Protein AF-A0A9X0DD11-F1 (afdb_monomer_lite)

Sequence (164 aa):
MVNTNTTTMATANMTPQPEIVLNARMLEVCEDFLSKNPTFPKNNTYLGHVLSLTLVVLSRVKFFDENQLLTFMGMTYLPYLLREQKNNPLSPYELWQGLGLCDSGKIDYKSNANQMLNFHGNTPFNHAFQAHLEENCKFVFNLCRKGPRGYQYGKLDLVPVPNL

Organism: NCBI:txid352851

Foldseek 3Di:
DDDDDDDDDDDDPDDPQDDDDADPVLVVLVVVLCVVVVVFDPDRLLLLLLLLLLVLLVVQDDAQPLSVSSCCSRWPVVQQCVVCVPPLDAASVQVCVLQVNDRPHHRDCPRSSVVNNVVSCPDSNSVSVVVCCVVPVVVSSVSSNDDDDPDDHDRDDDDGHDDD

Structure (mmCIF, N/CA/C/O backbone):
data_AF-A0A9X0DD11-F1
#
_entry.id   AF-A0A9X0DD11-F1
#
loop_
_atom_site.group_PDB
_atom_site.id
_atom_site.type_symbol
_atom_site.label_atom_id
_atom_site.label_alt_id
_atom_site.label_comp_id
_atom_site.label_asym_id
_atom_site.label_entity_id
_atom_site.label_seq_id
_atom_site.pdbx_PDB_ins_code
_atom_site.Cartn_x
_atom_site.Cartn_y
_atom_site.Cartn_z
_atom_site.occupancy
_atom_site.B_iso_or_equiv
_atom_site.auth_seq_id
_atom_site.auth_comp_id
_atom_site.auth_asym_id
_atom_site.auth_atom_id
_atom_site.pdbx_PDB_model_num
ATOM 1 N N . MET A 1 1 ? -7.378 48.098 29.822 1.00 38.88 1 MET A N 1
ATOM 2 C CA . MET A 1 1 ? -6.787 46.744 29.819 1.00 38.88 1 MET A CA 1
ATOM 3 C C . MET A 1 1 ? -7.46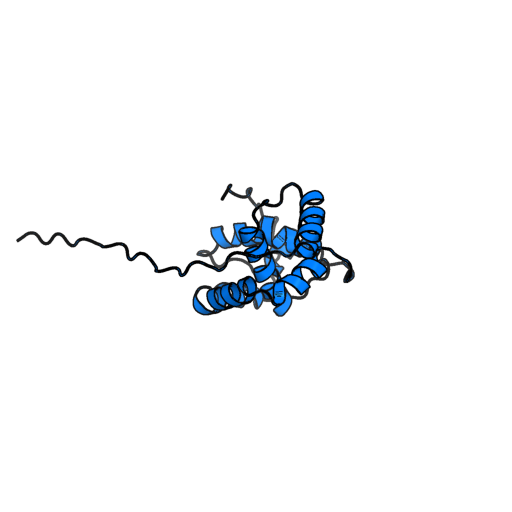5 45.947 28.721 1.00 38.88 1 MET A C 1
ATOM 5 O O . MET A 1 1 ? -8.636 45.632 28.863 1.00 38.88 1 MET A O 1
ATOM 9 N N . VAL A 1 2 ? -6.773 45.703 27.611 1.00 33.50 2 VAL A N 1
ATOM 10 C CA . VAL A 1 2 ? -7.246 44.832 26.528 1.00 33.50 2 VAL A CA 1
ATOM 11 C C . VAL A 1 2 ? -6.105 43.859 26.256 1.00 33.50 2 VAL A C 1
ATOM 13 O O . VAL A 1 2 ? -5.072 44.262 25.733 1.00 33.50 2 VAL A O 1
ATOM 16 N N . ASN A 1 3 ? -6.268 42.611 26.698 1.00 32.53 3 ASN A N 1
ATOM 17 C CA . ASN A 1 3 ? -5.372 41.513 26.348 1.00 32.53 3 ASN A CA 1
ATOM 18 C C . ASN A 1 3 ? -5.795 40.977 24.980 1.00 32.53 3 ASN A C 1
ATOM 20 O O . ASN A 1 3 ? -6.839 40.338 24.856 1.00 32.53 3 ASN A O 1
ATOM 24 N N . THR A 1 4 ? -4.982 41.221 23.961 1.00 36.81 4 THR A N 1
ATOM 25 C CA . THR A 1 4 ? -5.047 40.511 22.684 1.00 36.81 4 THR A CA 1
ATOM 26 C C . THR A 1 4 ? -4.097 39.320 22.761 1.00 36.81 4 THR A C 1
ATOM 28 O O . THR A 1 4 ? -2.890 39.445 22.580 1.00 36.81 4 THR A O 1
ATOM 31 N N . ASN A 1 5 ? -4.647 38.146 23.079 1.00 36.84 5 ASN A N 1
ATOM 32 C CA . ASN A 1 5 ? -3.907 36.892 22.984 1.00 36.84 5 ASN A CA 1
ATOM 33 C C . ASN A 1 5 ? -3.753 36.523 21.506 1.00 36.84 5 ASN A C 1
ATOM 35 O O . ASN A 1 5 ? -4.680 36.029 20.867 1.00 36.84 5 ASN A O 1
ATOM 39 N N . THR A 1 6 ? -2.561 36.775 20.980 1.00 36.09 6 THR A N 1
ATOM 40 C CA . THR A 1 6 ? -2.072 36.256 19.706 1.00 36.09 6 THR A CA 1
ATOM 41 C C . THR A 1 6 ? -1.944 34.736 19.807 1.00 36.09 6 THR A C 1
ATOM 43 O O . THR A 1 6 ? -1.057 34.224 20.488 1.00 36.09 6 THR A O 1
ATOM 46 N N . THR A 1 7 ? -2.832 33.993 19.148 1.00 39.03 7 THR A N 1
ATOM 47 C CA . THR A 1 7 ? -2.669 32.547 18.961 1.00 39.03 7 THR A CA 1
ATOM 48 C C . THR A 1 7 ? -1.692 32.311 17.814 1.00 39.03 7 THR A C 1
ATOM 50 O O . THR A 1 7 ? -2.055 32.343 16.642 1.00 39.03 7 THR A O 1
ATOM 53 N N . THR A 1 8 ? -0.429 32.091 18.163 1.00 35.62 8 THR A N 1
ATOM 54 C CA . THR A 1 8 ? 0.604 31.601 17.250 1.00 35.62 8 THR A CA 1
ATOM 55 C C . THR A 1 8 ? 0.255 30.168 16.846 1.00 35.62 8 THR A C 1
ATOM 57 O O . THR A 1 8 ? 0.249 29.271 17.690 1.00 35.62 8 THR A O 1
ATOM 60 N N . MET A 1 9 ? -0.052 29.935 15.566 1.00 39.88 9 MET A N 1
ATOM 61 C CA . MET A 1 9 ? -0.073 28.578 15.018 1.00 39.88 9 MET A CA 1
ATOM 62 C C . MET A 1 9 ? 1.346 28.018 15.099 1.00 39.88 9 MET A C 1
ATOM 64 O O . MET A 1 9 ? 2.255 28.527 14.447 1.00 39.88 9 MET A O 1
ATOM 68 N N . ALA A 1 10 ? 1.539 26.994 15.927 1.00 38.69 10 ALA A N 1
ATOM 69 C CA . ALA A 1 10 ? 2.779 26.241 15.965 1.00 38.69 10 ALA A CA 1
ATOM 70 C C . ALA A 1 10 ? 2.959 25.532 14.617 1.00 38.69 10 ALA A C 1
ATOM 72 O O . ALA A 1 10 ? 2.238 24.589 14.290 1.00 38.69 10 ALA A O 1
ATOM 73 N N . THR A 1 11 ? 3.918 26.002 13.825 1.00 40.31 11 THR A N 1
ATOM 74 C CA . THR A 1 11 ? 4.477 25.263 12.699 1.00 40.31 11 THR A CA 1
ATOM 75 C C . THR A 1 11 ? 5.084 23.987 13.270 1.00 40.31 11 THR A C 1
ATOM 77 O O . THR A 1 11 ? 6.091 24.026 13.976 1.00 40.31 11 THR A O 1
ATOM 80 N N . ALA A 1 12 ? 4.441 22.847 13.022 1.00 44.06 12 ALA A N 1
ATOM 81 C CA . ALA A 1 12 ? 5.063 21.558 13.263 1.00 44.06 12 ALA A CA 1
ATOM 82 C C . ALA A 1 12 ? 6.355 21.517 12.434 1.00 44.06 12 ALA A C 1
ATOM 84 O O . ALA A 1 12 ? 6.301 21.564 11.205 1.00 44.06 12 ALA A O 1
ATOM 85 N N . ASN A 1 13 ? 7.507 21.479 13.107 1.00 41.62 13 ASN A N 1
ATOM 86 C CA . ASN A 1 13 ? 8.800 21.201 12.489 1.00 41.62 13 ASN A CA 1
ATOM 87 C C . ASN A 1 13 ? 8.757 19.774 11.925 1.00 41.62 13 ASN A C 1
ATOM 89 O O . ASN A 1 13 ? 9.172 18.821 12.580 1.00 41.62 13 ASN A O 1
ATOM 93 N N . MET A 1 14 ? 8.212 19.615 10.722 1.00 48.34 14 MET A N 1
ATOM 94 C CA . MET A 1 14 ? 8.391 18.406 9.938 1.00 48.34 14 MET A CA 1
ATOM 95 C C . MET A 1 14 ? 9.792 18.476 9.343 1.00 48.34 14 MET A C 1
ATOM 97 O O . MET A 1 14 ? 10.065 19.279 8.452 1.00 48.34 14 MET A O 1
ATOM 101 N N . THR A 1 15 ? 10.700 17.661 9.873 1.00 48.91 15 THR A N 1
ATOM 102 C CA . THR A 1 15 ? 11.958 17.335 9.202 1.00 48.91 15 THR A CA 1
ATOM 103 C C . THR A 1 15 ? 11.649 16.942 7.752 1.00 48.91 15 THR A C 1
ATOM 105 O O . THR A 1 15 ? 10.699 16.181 7.539 1.00 48.91 15 THR A O 1
ATOM 108 N N . PRO A 1 16 ? 12.402 17.439 6.749 1.00 56.06 16 PRO A N 1
ATOM 109 C CA . PRO A 1 16 ? 12.188 17.037 5.364 1.00 56.06 16 PRO A CA 1
ATOM 110 C C . PRO A 1 16 ? 12.270 15.516 5.282 1.00 56.06 16 PRO A C 1
ATOM 112 O O . PRO A 1 16 ? 13.269 14.931 5.712 1.00 56.06 16 PRO A O 1
ATOM 115 N N . GLN A 1 17 ? 11.216 14.864 4.785 1.00 58.19 17 GLN A N 1
ATOM 116 C CA . GLN A 1 17 ? 11.328 13.439 4.512 1.00 58.19 17 GLN A 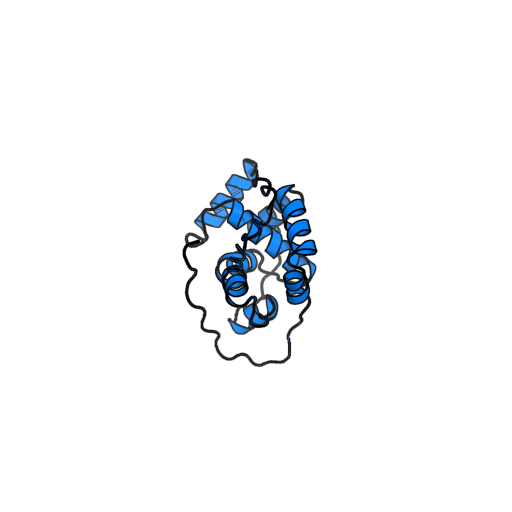CA 1
ATOM 117 C C . GLN A 1 17 ? 12.395 13.251 3.433 1.00 58.19 17 GLN A C 1
ATOM 119 O O . GLN A 1 17 ? 12.418 14.031 2.477 1.00 58.19 17 GLN A O 1
ATOM 124 N N . PRO A 1 18 ? 13.295 12.266 3.590 1.00 68.12 18 PRO A N 1
ATOM 125 C CA . PRO A 1 18 ? 14.279 11.976 2.561 1.00 68.12 18 PRO A CA 1
ATOM 126 C C . PRO A 1 18 ? 13.554 11.748 1.235 1.00 68.12 18 PRO A C 1
ATOM 128 O O . PRO A 1 18 ? 12.505 11.109 1.214 1.00 68.12 18 PRO A O 1
ATOM 131 N N . GLU A 1 19 ? 14.082 12.284 0.137 1.00 71.00 19 GLU A N 1
ATOM 132 C CA . GLU A 1 19 ? 13.537 11.985 -1.184 1.00 71.00 19 GLU A CA 1
ATOM 133 C C . GLU A 1 19 ? 13.705 10.497 -1.491 1.00 71.00 19 GLU A C 1
ATOM 135 O O . GLU A 1 19 ? 14.677 9.850 -1.081 1.00 71.00 19 GLU A O 1
ATOM 140 N N . ILE A 1 20 ? 12.754 9.936 -2.234 1.00 70.19 20 ILE A N 1
ATOM 141 C CA . ILE A 1 20 ? 12.906 8.577 -2.730 1.00 70.19 20 ILE A CA 1
ATOM 142 C C . ILE A 1 20 ? 13.896 8.582 -3.899 1.00 70.19 20 ILE A C 1
ATOM 144 O O . ILE A 1 20 ? 13.607 9.030 -5.008 1.00 70.19 20 ILE A O 1
ATOM 148 N N . VAL A 1 21 ? 15.099 8.079 -3.644 1.00 70.31 21 VAL A N 1
ATOM 149 C CA . VAL A 1 21 ? 16.106 7.884 -4.687 1.00 70.31 21 VAL A CA 1
ATOM 150 C C . VAL A 1 21 ? 15.894 6.500 -5.291 1.00 70.31 21 VAL A C 1
ATOM 152 O O . VAL A 1 21 ? 16.282 5.483 -4.713 1.00 70.31 21 VAL A O 1
ATOM 155 N N . LEU A 1 22 ? 15.238 6.455 -6.450 1.00 71.81 22 LEU A N 1
ATOM 156 C CA . LEU A 1 22 ? 15.054 5.225 -7.220 1.00 71.81 22 LEU A CA 1
ATOM 157 C C . LEU A 1 22 ? 16.296 4.987 -8.086 1.00 71.81 22 LEU A C 1
ATOM 159 O O . LEU A 1 22 ? 16.725 5.873 -8.823 1.00 71.81 22 LEU A O 1
ATOM 163 N N . ASN A 1 23 ? 16.884 3.792 -8.014 1.00 78.19 23 ASN A N 1
ATOM 164 C CA . ASN A 1 23 ? 17.950 3.420 -8.947 1.00 78.19 23 ASN A CA 1
ATOM 165 C C . ASN A 1 23 ? 17.371 3.059 -10.329 1.00 78.19 23 ASN A C 1
ATOM 167 O O . ASN A 1 23 ? 16.167 2.848 -10.465 1.00 78.19 23 ASN A O 1
ATOM 171 N N . ALA A 1 24 ? 18.226 2.951 -11.351 1.00 81.81 24 ALA A N 1
ATOM 172 C CA . ALA A 1 24 ? 17.797 2.715 -12.736 1.00 81.81 24 ALA A CA 1
ATOM 173 C C . ALA A 1 24 ? 16.897 1.476 -12.904 1.00 81.81 24 ALA A C 1
ATOM 175 O O . ALA A 1 24 ? 15.892 1.531 -13.603 1.00 81.81 24 ALA A O 1
ATOM 176 N N . ARG A 1 25 ? 17.215 0.377 -12.208 1.00 81.75 25 ARG A N 1
ATOM 177 C CA . ARG A 1 25 ? 16.418 -0.856 -12.259 1.00 81.75 25 ARG A CA 1
ATOM 178 C C . ARG A 1 25 ? 15.039 -0.675 -11.626 1.00 81.75 25 ARG A C 1
ATOM 180 O O . ARG A 1 25 ? 14.057 -1.203 -12.126 1.00 81.75 25 ARG A O 1
ATOM 187 N N . MET A 1 26 ? 14.962 0.055 -10.518 1.00 82.25 26 MET A N 1
ATOM 188 C CA . MET A 1 26 ? 13.691 0.356 -9.868 1.00 82.25 26 MET A CA 1
ATOM 189 C C . MET A 1 26 ? 12.848 1.309 -10.716 1.00 82.25 26 MET A C 1
ATOM 191 O O . MET A 1 26 ? 11.641 1.121 -10.807 1.00 82.25 26 MET A O 1
ATOM 195 N N . LEU A 1 27 ? 13.474 2.295 -11.365 1.00 85.19 27 LEU A N 1
ATOM 196 C CA . LEU A 1 27 ? 12.790 3.192 -12.296 1.00 85.19 27 LEU A CA 1
ATOM 197 C C . LEU A 1 27 ? 12.119 2.411 -13.428 1.00 85.19 27 LEU A C 1
ATOM 199 O O . LEU A 1 27 ? 10.937 2.619 -13.662 1.00 85.19 27 LEU A O 1
ATOM 203 N N . GLU A 1 28 ? 12.818 1.456 -14.041 1.00 87.19 28 GLU A N 1
ATOM 204 C CA . GLU A 1 28 ? 12.258 0.612 -15.104 1.00 87.19 28 GLU A CA 1
ATOM 205 C C . GLU A 1 28 ? 11.029 -0.186 -14.631 1.00 87.19 28 GLU A C 1
ATOM 207 O O . GLU A 1 28 ? 9.989 -0.196 -15.290 1.00 87.19 28 GLU A O 1
ATOM 212 N N . VAL A 1 29 ? 11.106 -0.808 -13.448 1.00 87.94 29 VAL A N 1
ATOM 213 C CA . VAL A 1 29 ? 9.973 -1.562 -12.881 1.00 87.94 29 VAL A CA 1
ATOM 214 C C . VAL A 1 29 ? 8.802 -0.634 -12.531 1.00 87.94 29 VAL A C 1
ATOM 216 O O . VAL A 1 29 ? 7.645 -0.977 -12.789 1.00 87.94 29 VAL A O 1
ATOM 219 N N . CYS A 1 30 ? 9.084 0.548 -11.972 1.00 87.81 30 CYS A N 1
ATOM 220 C CA . CYS A 1 30 ? 8.075 1.570 -11.695 1.00 87.81 30 CYS A CA 1
ATOM 221 C C . CYS A 1 30 ? 7.396 2.047 -12.982 1.00 87.81 30 CYS A C 1
ATOM 223 O O . CYS A 1 30 ? 6.174 2.153 -13.019 1.00 87.81 30 CYS A O 1
ATOM 225 N N . GLU A 1 31 ? 8.161 2.324 -14.037 1.00 89.12 31 GLU A N 1
ATOM 226 C CA . GLU A 1 31 ? 7.637 2.766 -15.328 1.00 89.12 31 GLU A CA 1
ATOM 227 C C . GLU A 1 31 ? 6.746 1.701 -15.969 1.00 89.12 31 GLU A C 1
ATOM 229 O O . GLU A 1 31 ? 5.633 2.021 -16.390 1.00 89.12 31 GLU A O 1
ATOM 234 N N . ASP A 1 32 ? 7.163 0.430 -15.968 1.00 89.56 32 ASP A N 1
ATOM 235 C CA . ASP A 1 32 ? 6.330 -0.665 -16.472 1.00 89.56 32 ASP A CA 1
ATOM 236 C C . ASP A 1 32 ? 5.032 -0.800 -15.653 1.00 89.56 32 ASP A C 1
ATOM 238 O O . ASP A 1 32 ? 3.944 -0.904 -16.226 1.00 89.56 32 ASP A O 1
ATOM 242 N N . PHE A 1 33 ? 5.098 -0.701 -14.319 1.00 89.25 33 PHE A N 1
ATOM 243 C CA . PHE A 1 33 ? 3.902 -0.688 -13.468 1.00 89.25 33 PHE A CA 1
ATOM 244 C C . PHE A 1 33 ? 2.965 0.493 -13.777 1.00 89.25 33 PHE A C 1
ATOM 246 O O . PHE A 1 33 ? 1.760 0.291 -13.952 1.00 89.25 33 PHE A O 1
ATOM 253 N N . LEU A 1 34 ? 3.496 1.714 -13.869 1.00 88.88 34 LEU A N 1
ATOM 254 C CA . LEU A 1 34 ? 2.718 2.926 -14.145 1.00 88.88 34 LEU A CA 1
ATOM 255 C C . LEU A 1 34 ? 2.135 2.925 -15.563 1.00 88.88 34 LEU A C 1
ATOM 257 O O . LEU A 1 34 ? 1.047 3.455 -15.777 1.00 88.88 34 LEU A O 1
ATOM 261 N N . SER A 1 35 ? 2.815 2.300 -16.527 1.00 89.56 35 SER A N 1
ATOM 262 C CA . SER A 1 35 ? 2.296 2.135 -17.890 1.00 89.56 35 SER A CA 1
ATOM 263 C C . SER A 1 35 ? 1.040 1.257 -17.920 1.00 89.56 35 SER A C 1
ATOM 265 O O . SER A 1 35 ? 0.088 1.552 -18.643 1.00 89.56 35 SER A O 1
ATOM 267 N N . LYS A 1 36 ? 1.003 0.222 -17.069 1.00 88.38 36 LYS A N 1
ATOM 268 C CA . LYS A 1 36 ? -0.133 -0.695 -16.899 1.00 88.38 36 LYS A CA 1
ATOM 269 C C . LYS A 1 36 ? -1.242 -0.112 -16.022 1.00 88.38 36 LYS A C 1
ATOM 271 O O . LYS A 1 36 ? -2.381 -0.562 -16.106 1.00 88.38 36 LYS A O 1
ATOM 276 N N . ASN A 1 37 ? -0.928 0.900 -15.212 1.00 85.56 37 ASN A N 1
ATOM 277 C CA . ASN A 1 37 ? -1.859 1.583 -14.314 1.00 85.56 37 ASN A CA 1
ATOM 278 C C . ASN A 1 37 ? -1.866 3.098 -14.597 1.00 85.56 37 ASN A C 1
ATOM 280 O O . ASN A 1 37 ? -1.422 3.883 -13.759 1.00 85.56 37 ASN A O 1
ATOM 284 N N . PRO A 1 38 ? -2.380 3.548 -15.758 1.00 86.31 38 PRO A N 1
ATOM 285 C CA . PRO A 1 38 ? -2.227 4.933 -16.217 1.00 86.31 38 PRO A CA 1
ATOM 286 C C . PRO A 1 38 ? -2.932 5.971 -15.332 1.00 86.31 38 PRO A C 1
ATOM 288 O O . PRO A 1 38 ? -2.600 7.153 -15.392 1.00 86.31 38 PRO A O 1
ATOM 291 N N . THR A 1 39 ? -3.899 5.547 -14.514 1.00 86.50 39 THR A N 1
ATOM 292 C CA . THR A 1 39 ? -4.594 6.399 -13.539 1.00 86.50 39 THR A CA 1
ATOM 293 C C . THR A 1 39 ? -3.824 6.562 -12.229 1.00 86.50 39 THR A C 1
ATOM 295 O O . THR A 1 39 ? -4.223 7.374 -11.399 1.00 86.50 39 THR A O 1
ATOM 298 N N . PHE A 1 40 ? -2.762 5.781 -12.009 1.00 87.38 40 PHE A N 1
ATOM 299 C CA . PHE A 1 40 ? -1.956 5.864 -10.798 1.00 87.38 40 PHE A CA 1
ATOM 300 C C . PHE A 1 40 ? -1.135 7.167 -10.790 1.00 87.38 40 PHE A C 1
ATOM 302 O O . PHE A 1 40 ? -0.534 7.512 -11.813 1.00 87.38 40 PHE A O 1
ATOM 309 N N . PRO A 1 41 ? -1.070 7.904 -9.664 1.00 87.31 41 PRO A N 1
ATOM 310 C CA . PRO A 1 41 ? -0.314 9.149 -9.592 1.00 87.31 41 PRO A CA 1
ATOM 311 C C . PRO A 1 41 ? 1.167 8.974 -9.958 1.00 87.31 41 PRO A C 1
ATOM 313 O O . PRO A 1 41 ? 1.892 8.197 -9.338 1.00 87.31 41 PRO A O 1
ATOM 316 N N . LYS A 1 42 ? 1.645 9.757 -10.934 1.00 85.62 42 LYS A N 1
ATOM 317 C CA . LYS A 1 42 ? 3.050 9.776 -11.385 1.00 85.62 42 LYS A CA 1
ATOM 318 C C . LYS A 1 42 ? 3.927 10.646 -10.479 1.00 85.62 42 LYS A C 1
ATOM 320 O O . LYS A 1 42 ? 4.573 11.586 -10.931 1.00 85.62 42 LYS A O 1
ATOM 325 N N . ASN A 1 43 ? 3.899 10.363 -9.182 1.00 87.06 43 ASN A N 1
ATOM 326 C CA . ASN A 1 43 ? 4.683 11.062 -8.171 1.00 87.06 43 ASN A CA 1
ATOM 327 C C . ASN A 1 43 ? 5.477 10.025 -7.370 1.00 87.06 43 ASN A C 1
ATOM 329 O O . ASN A 1 43 ? 4.896 9.171 -6.701 1.00 87.06 43 ASN A O 1
ATOM 333 N N . ASN A 1 44 ? 6.807 10.102 -7.439 1.00 84.62 44 ASN A N 1
ATOM 334 C CA . ASN A 1 44 ? 7.681 9.120 -6.801 1.00 84.62 44 ASN A CA 1
ATOM 335 C C . ASN A 1 44 ? 7.528 9.124 -5.276 1.00 84.62 44 ASN A C 1
ATOM 337 O O . ASN A 1 44 ? 7.478 8.057 -4.672 1.00 84.62 44 ASN A O 1
ATOM 341 N N . THR A 1 45 ? 7.392 10.295 -4.651 1.00 88.00 45 THR A N 1
ATOM 342 C CA . THR A 1 45 ? 7.163 10.410 -3.202 1.00 88.00 45 THR A CA 1
ATOM 343 C C . THR A 1 45 ? 5.856 9.738 -2.801 1.00 88.00 45 THR A C 1
ATOM 345 O O . THR A 1 45 ? 5.832 8.951 -1.856 1.00 88.00 45 THR A O 1
ATOM 348 N N . TYR A 1 46 ? 4.786 9.982 -3.563 1.00 89.94 46 TYR A N 1
ATOM 349 C CA . TYR A 1 46 ? 3.499 9.325 -3.354 1.00 89.94 46 TYR A CA 1
ATOM 350 C C . TYR A 1 46 ? 3.617 7.802 -3.491 1.00 89.94 46 TYR A C 1
ATOM 352 O O . TYR A 1 46 ? 3.152 7.059 -2.629 1.00 89.94 46 TYR A O 1
ATOM 360 N N . LEU A 1 47 ? 4.300 7.329 -4.537 1.00 90.75 47 LEU A N 1
ATOM 361 C CA . LEU A 1 47 ? 4.573 5.909 -4.726 1.00 90.75 47 LEU A CA 1
ATOM 362 C C . LEU A 1 47 ? 5.371 5.328 -3.549 1.00 90.75 47 LEU A C 1
ATOM 364 O O . LEU A 1 47 ? 5.045 4.247 -3.068 1.00 90.75 47 LEU A O 1
ATOM 368 N N . GLY A 1 48 ? 6.355 6.063 -3.031 1.00 90.56 48 GLY A N 1
ATOM 369 C CA . GLY A 1 48 ? 7.104 5.702 -1.830 1.00 90.56 48 GLY A CA 1
ATOM 370 C C . GLY A 1 48 ? 6.210 5.538 -0.601 1.00 90.56 48 GLY A C 1
ATOM 371 O O . GLY A 1 48 ? 6.335 4.549 0.120 1.00 90.56 48 GLY A O 1
ATOM 372 N N . HIS A 1 49 ? 5.269 6.462 -0.373 1.00 91.75 49 HIS A N 1
ATOM 373 C CA . HIS A 1 49 ? 4.281 6.341 0.706 1.00 91.75 49 HIS A CA 1
ATOM 374 C C . HIS A 1 49 ? 3.393 5.109 0.528 1.00 91.75 49 HIS A C 1
ATOM 376 O O . HIS A 1 49 ? 3.196 4.358 1.485 1.00 91.75 49 HIS A O 1
ATOM 382 N N . VAL A 1 50 ? 2.897 4.868 -0.689 1.00 94.06 50 VAL A N 1
ATOM 383 C CA . VAL A 1 50 ? 2.059 3.702 -1.009 1.00 94.06 50 VAL A CA 1
ATOM 384 C C . VAL A 1 50 ? 2.823 2.397 -0.792 1.00 94.06 50 VAL A C 1
ATOM 386 O O . VAL A 1 50 ? 2.285 1.481 -0.169 1.00 94.06 50 VAL A O 1
ATOM 389 N N . LEU A 1 51 ? 4.079 2.307 -1.230 1.00 93.94 51 LEU A N 1
ATOM 390 C CA . LEU A 1 51 ? 4.921 1.126 -1.033 1.00 93.94 51 LEU A CA 1
ATOM 391 C C . LEU A 1 51 ? 5.181 0.864 0.455 1.00 93.94 51 LEU A C 1
ATOM 393 O O . LEU A 1 51 ? 4.996 -0.262 0.917 1.00 93.94 51 LEU A O 1
ATOM 397 N N . SER A 1 52 ? 5.527 1.896 1.230 1.00 94.00 52 SER A N 1
ATOM 398 C CA . SER A 1 52 ? 5.719 1.757 2.679 1.00 94.00 52 SER A CA 1
ATOM 399 C C . SER A 1 52 ? 4.437 1.303 3.383 1.00 94.00 52 SER A C 1
ATOM 401 O O . SER A 1 52 ? 4.473 0.398 4.215 1.00 94.00 52 SER A O 1
ATOM 403 N N . LEU A 1 53 ? 3.287 1.896 3.040 1.00 93.19 53 LEU A N 1
ATOM 404 C CA . LEU A 1 53 ? 1.991 1.493 3.593 1.00 93.19 53 LEU A CA 1
ATOM 405 C C . LEU A 1 53 ? 1.644 0.052 3.220 1.00 93.19 53 LEU A C 1
ATOM 407 O O . LEU A 1 53 ? 1.168 -0.699 4.066 1.00 93.19 53 LEU A O 1
ATOM 411 N N . THR A 1 54 ? 1.919 -0.348 1.981 1.00 94.38 54 THR A N 1
ATOM 412 C CA . THR A 1 54 ? 1.691 -1.716 1.504 1.00 94.38 54 THR A CA 1
ATOM 413 C C . THR A 1 54 ? 2.525 -2.718 2.303 1.00 94.38 54 THR A C 1
ATOM 415 O O . THR A 1 54 ? 1.986 -3.724 2.756 1.00 94.38 54 THR A O 1
ATOM 418 N N . LEU A 1 55 ? 3.800 -2.417 2.582 1.00 93.75 55 LEU A N 1
ATOM 419 C CA . LEU A 1 55 ? 4.642 -3.239 3.461 1.00 93.75 55 LEU A CA 1
ATOM 420 C C . LEU A 1 55 ? 4.080 -3.332 4.888 1.00 93.75 55 LEU A C 1
ATOM 422 O O . LEU A 1 55 ? 4.040 -4.419 5.467 1.00 93.75 55 LEU A O 1
ATOM 426 N N . VAL A 1 56 ? 3.601 -2.217 5.452 1.00 92.56 56 VAL A N 1
ATOM 427 C CA . VAL A 1 56 ? 2.958 -2.211 6.777 1.00 92.56 56 VAL A CA 1
ATOM 428 C C . VAL A 1 56 ? 1.723 -3.112 6.786 1.00 92.56 56 VAL A C 1
ATOM 430 O O . VAL A 1 56 ? 1.569 -3.912 7.711 1.00 92.56 56 VAL A O 1
ATOM 433 N N . VAL A 1 57 ? 0.875 -3.040 5.757 1.00 91.50 57 VAL A N 1
ATOM 434 C CA . VAL A 1 57 ? -0.301 -3.913 5.624 1.00 91.50 57 VAL A CA 1
ATOM 435 C C . VAL A 1 57 ? 0.118 -5.376 5.516 1.00 91.50 57 VAL A C 1
ATOM 437 O O . VAL A 1 57 ? -0.351 -6.183 6.315 1.00 91.50 57 VAL A O 1
ATOM 440 N N . LEU A 1 58 ? 1.042 -5.711 4.611 1.00 91.00 58 LEU A N 1
ATOM 441 C CA . LEU A 1 58 ? 1.516 -7.083 4.393 1.00 91.00 58 LEU A CA 1
ATOM 442 C C . LEU A 1 58 ? 2.195 -7.696 5.628 1.00 91.00 58 LEU A C 1
ATOM 444 O O . LEU A 1 58 ? 2.148 -8.908 5.822 1.00 91.00 58 LEU A O 1
ATOM 448 N N . SER A 1 59 ? 2.765 -6.874 6.516 1.00 90.25 59 SER A N 1
ATOM 449 C CA . SER A 1 59 ? 3.312 -7.347 7.797 1.00 90.25 59 SER A CA 1
ATOM 450 C C . SER A 1 59 ? 2.243 -7.838 8.790 1.00 90.25 59 SER A C 1
ATOM 452 O O . SER A 1 59 ? 2.579 -8.471 9.795 1.00 90.25 59 SER A O 1
ATOM 454 N N . ARG A 1 60 ? 0.959 -7.523 8.555 1.00 89.38 60 ARG A N 1
ATOM 455 C CA . ARG A 1 60 ? -0.163 -7.802 9.474 1.00 89.38 60 ARG A CA 1
ATOM 456 C C . ARG A 1 60 ? -1.302 -8.592 8.835 1.00 89.38 60 ARG A C 1
ATOM 458 O O . ARG A 1 60 ? -1.957 -9.363 9.531 1.00 89.38 60 ARG A O 1
ATOM 465 N N . VAL A 1 61 ? -1.542 -8.392 7.545 1.00 86.44 61 VAL A N 1
ATOM 466 C CA . VAL A 1 61 ? -2.632 -8.985 6.774 1.00 86.44 61 VAL A CA 1
ATOM 467 C C . VAL A 1 61 ? -2.043 -9.632 5.535 1.00 86.44 61 VAL A C 1
ATOM 469 O O . VAL A 1 61 ? -1.253 -9.021 4.821 1.00 86.44 61 VAL A O 1
ATOM 472 N N . LYS A 1 62 ? -2.447 -10.872 5.267 1.00 84.25 62 LYS A N 1
ATOM 473 C CA . LYS A 1 62 ? -2.009 -11.587 4.076 1.00 84.25 62 LYS A CA 1
ATOM 474 C C . LYS A 1 62 ? -2.883 -11.196 2.884 1.00 84.25 62 LYS A C 1
ATOM 476 O O . LYS A 1 62 ? -4.099 -11.335 2.972 1.00 84.25 62 LYS A O 1
ATOM 481 N N . PHE A 1 63 ? -2.233 -10.750 1.814 1.00 84.00 63 PHE A N 1
ATOM 482 C CA . PHE A 1 63 ? -2.797 -10.593 0.477 1.00 84.00 63 PHE A CA 1
ATOM 483 C C . PHE A 1 63 ? -1.916 -11.356 -0.521 1.00 84.00 63 PHE A C 1
ATOM 485 O O . PHE A 1 63 ? -0.701 -11.420 -0.320 1.00 84.00 63 PHE A O 1
ATOM 492 N N . PHE A 1 64 ? -2.503 -11.946 -1.557 1.00 80.56 64 PHE A N 1
ATOM 493 C CA . PHE A 1 64 ? -1.820 -12.745 -2.577 1.00 80.56 64 PHE A CA 1
ATOM 494 C C . PHE A 1 64 ? -1.671 -12.045 -3.930 1.00 80.56 64 PHE A C 1
ATOM 496 O O . PHE A 1 64 ? -0.745 -12.381 -4.660 1.00 80.56 64 PHE A O 1
ATOM 503 N N . ASP A 1 65 ? -2.555 -11.110 -4.293 1.00 86.25 65 ASP A N 1
ATOM 504 C CA . ASP A 1 65 ? -2.375 -10.278 -5.493 1.00 86.25 65 ASP A CA 1
ATOM 505 C C . ASP A 1 65 ? -1.716 -8.940 -5.122 1.00 86.25 65 ASP A C 1
ATOM 507 O O . ASP A 1 65 ? -2.395 -7.950 -4.831 1.00 86.25 65 ASP A O 1
ATOM 511 N N . GLU A 1 66 ? -0.377 -8.896 -5.094 1.00 86.62 66 GLU A N 1
ATOM 512 C CA . GLU A 1 66 ? 0.350 -7.695 -4.661 1.00 86.62 66 GLU A CA 1
ATOM 513 C C . GLU A 1 66 ? 0.179 -6.514 -5.625 1.00 86.62 66 GLU A C 1
ATOM 515 O O . GLU A 1 66 ? 0.241 -5.364 -5.189 1.00 86.62 66 GLU A O 1
ATOM 520 N N . ASN A 1 67 ? -0.058 -6.764 -6.918 1.00 87.38 67 ASN A N 1
ATOM 521 C CA . ASN A 1 67 ? -0.314 -5.694 -7.885 1.00 87.38 67 ASN A CA 1
ATOM 522 C C . ASN A 1 67 ? -1.663 -5.030 -7.604 1.00 87.38 67 ASN A C 1
ATOM 524 O O . ASN A 1 67 ? -1.733 -3.803 -7.521 1.00 87.38 67 ASN A O 1
ATOM 528 N N . GLN A 1 68 ? -2.723 -5.824 -7.422 1.00 89.19 68 GLN A N 1
ATOM 529 C CA . GLN A 1 68 ? -4.023 -5.276 -7.046 1.00 89.19 68 GLN A CA 1
ATOM 530 C C . GLN A 1 68 ? -3.973 -4.617 -5.671 1.00 89.19 68 GLN A C 1
ATOM 532 O O . GLN A 1 68 ? -4.563 -3.550 -5.502 1.00 89.19 68 GLN A O 1
ATOM 537 N N . LEU A 1 69 ? -3.241 -5.192 -4.709 1.00 91.31 69 LEU A N 1
ATOM 538 C CA . LEU A 1 69 ? -3.038 -4.560 -3.410 1.00 91.31 69 LEU A CA 1
ATOM 539 C C . LEU A 1 69 ? -2.367 -3.195 -3.566 1.00 91.31 69 LEU A C 1
ATOM 541 O O . LEU A 1 69 ? -2.862 -2.221 -3.013 1.00 91.31 69 LEU A O 1
ATOM 545 N N . LEU A 1 70 ? -1.280 -3.092 -4.332 1.00 92.19 70 LEU A N 1
ATOM 546 C CA . LEU A 1 70 ? -0.568 -1.829 -4.526 1.00 92.19 70 LEU A CA 1
ATOM 547 C C . LEU A 1 70 ? -1.480 -0.764 -5.155 1.00 92.19 70 LEU A C 1
ATOM 549 O O . LEU A 1 70 ? -1.540 0.374 -4.677 1.00 92.19 70 LEU A O 1
ATOM 553 N N . THR A 1 71 ? -2.246 -1.146 -6.180 1.00 91.38 71 THR A N 1
ATOM 554 C CA . THR A 1 71 ? -3.230 -0.264 -6.817 1.00 91.38 71 THR A CA 1
ATOM 555 C C . THR A 1 71 ? -4.331 0.143 -5.840 1.00 91.38 71 THR A C 1
ATOM 557 O O . THR A 1 71 ? -4.648 1.326 -5.754 1.00 91.38 71 THR A O 1
ATOM 560 N N . PHE A 1 72 ? -4.875 -0.784 -5.051 1.00 93.12 72 PHE A N 1
ATOM 561 C CA . PHE A 1 72 ? -5.853 -0.484 -4.003 1.00 93.12 72 PHE A CA 1
ATOM 562 C C . PHE A 1 72 ? -5.288 0.472 -2.950 1.00 93.12 72 PHE A C 1
ATOM 564 O O . PHE A 1 72 ? -5.956 1.432 -2.565 1.00 93.12 72 PHE A O 1
ATOM 571 N N . MET A 1 73 ? -4.051 0.254 -2.504 1.00 93.94 73 MET A N 1
ATOM 572 C CA . MET A 1 73 ? -3.421 1.072 -1.474 1.00 93.94 73 MET A CA 1
ATOM 573 C C . MET A 1 73 ? -3.281 2.529 -1.917 1.00 93.94 73 MET A C 1
ATOM 575 O O . MET A 1 73 ? -3.611 3.427 -1.142 1.00 9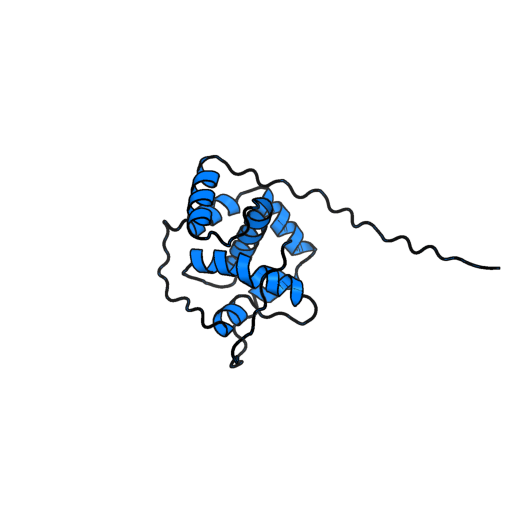3.94 73 MET A O 1
ATOM 579 N N . GLY A 1 74 ? -2.864 2.765 -3.163 1.00 92.38 74 GLY A N 1
ATOM 580 C CA . GLY A 1 74 ? -2.783 4.111 -3.733 1.00 92.38 74 GLY A CA 1
ATOM 581 C C . GLY A 1 74 ? -4.150 4.683 -4.104 1.00 92.38 74 GLY A C 1
ATOM 582 O O . GLY A 1 74 ? -4.575 5.714 -3.597 1.00 92.38 74 GLY A O 1
ATOM 583 N N . MET A 1 75 ? -4.897 3.998 -4.959 1.00 92.69 75 MET A N 1
ATOM 584 C CA . MET A 1 75 ? -6.092 4.574 -5.582 1.00 92.69 75 MET A CA 1
ATOM 585 C C . MET A 1 75 ? -7.312 4.615 -4.665 1.00 92.69 75 MET A C 1
ATOM 587 O O . MET A 1 75 ? -8.273 5.325 -4.953 1.00 92.69 75 MET A O 1
ATOM 591 N N . THR A 1 76 ? -7.314 3.838 -3.584 1.00 92.06 76 THR A N 1
ATOM 592 C CA . THR A 1 76 ? -8.501 3.653 -2.748 1.00 92.06 76 THR A CA 1
ATOM 593 C C . THR A 1 76 ? -8.204 3.859 -1.275 1.00 92.06 76 THR A C 1
ATOM 595 O O . THR A 1 76 ? -8.773 4.762 -0.666 1.00 92.06 76 THR A O 1
ATOM 598 N N . TYR A 1 77 ? -7.313 3.059 -0.692 1.00 92.62 77 TYR A N 1
ATOM 599 C CA . TYR A 1 77 ? -7.147 3.024 0.755 1.00 92.62 77 TYR A CA 1
ATOM 600 C C . TYR A 1 77 ? -6.507 4.294 1.310 1.00 92.62 77 TYR A C 1
ATOM 602 O O . TYR A 1 77 ? -7.021 4.841 2.279 1.00 92.62 77 TYR A O 1
ATOM 610 N N . LEU A 1 78 ? -5.423 4.799 0.713 1.00 91.12 78 LEU A N 1
ATOM 611 C CA . LEU A 1 78 ? -4.792 6.033 1.184 1.00 91.12 78 LEU A CA 1
ATOM 612 C C . LEU A 1 78 ? -5.751 7.246 1.086 1.00 91.12 78 LEU A C 1
ATOM 614 O O . LEU A 1 78 ? -5.933 7.922 2.101 1.00 91.12 78 LEU A O 1
ATOM 618 N N . PRO A 1 79 ? -6.449 7.494 -0.042 1.00 90.12 79 PRO A N 1
ATOM 619 C CA . PRO A 1 79 ? -7.493 8.519 -0.120 1.00 90.12 79 PRO A CA 1
ATOM 620 C C . PRO A 1 79 ? -8.629 8.325 0.894 1.00 90.12 79 PRO A C 1
ATOM 622 O O . PRO A 1 79 ? -9.059 9.286 1.533 1.00 90.12 79 PRO A O 1
ATOM 625 N N . TYR A 1 80 ? -9.100 7.087 1.069 1.00 90.88 80 TYR A N 1
ATOM 626 C CA . TYR A 1 80 ? -10.116 6.738 2.062 1.00 90.88 80 TYR A CA 1
ATOM 627 C C . TYR A 1 80 ? -9.650 7.075 3.483 1.00 90.88 80 TYR A C 1
ATOM 629 O O . TYR A 1 80 ? -10.370 7.723 4.239 1.00 90.88 80 TYR A O 1
ATOM 637 N N . LEU A 1 81 ? -8.421 6.695 3.828 1.00 88.69 81 LEU A N 1
ATOM 638 C CA . LEU A 1 81 ? -7.828 6.912 5.140 1.00 88.69 81 LEU A CA 1
ATOM 639 C C . LEU A 1 81 ? -7.700 8.401 5.469 1.00 88.69 81 LEU A C 1
ATOM 641 O O . LEU A 1 81 ? -8.009 8.799 6.590 1.00 88.69 81 LEU A O 1
ATOM 645 N N . LEU A 1 82 ? -7.278 9.218 4.498 1.00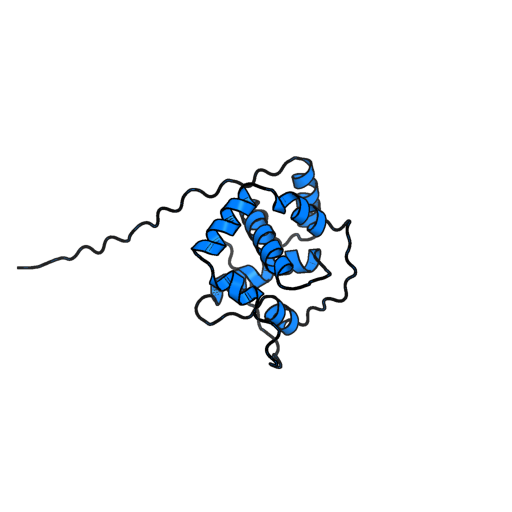 86.31 82 LEU A N 1
ATOM 646 C CA . LEU A 1 82 ? -7.189 10.674 4.649 1.00 86.31 82 LEU A CA 1
ATOM 647 C C . LEU A 1 82 ? -8.562 11.303 4.923 1.00 86.31 82 LEU A C 1
ATOM 649 O O . LEU A 1 82 ? -8.663 12.233 5.721 1.00 86.31 82 LEU A O 1
ATOM 653 N N . ARG A 1 83 ? -9.622 10.782 4.295 1.00 88.25 83 ARG A N 1
ATOM 654 C CA . ARG A 1 83 ? -10.996 11.264 4.489 1.00 88.25 83 ARG A CA 1
ATOM 655 C C . ARG A 1 83 ? -11.592 10.812 5.823 1.00 88.25 83 ARG A C 1
ATOM 657 O O . ARG A 1 83 ? -12.196 11.610 6.532 1.00 88.25 83 ARG A O 1
ATOM 664 N N . GLU A 1 84 ? -11.402 9.545 6.174 1.00 85.75 84 GLU A N 1
ATOM 665 C CA . GLU A 1 84 ? -12.081 8.896 7.298 1.00 85.75 84 GLU A CA 1
ATOM 666 C C . GLU A 1 84 ? -11.248 8.847 8.584 1.00 85.75 84 GLU A C 1
ATOM 668 O O . GLU A 1 84 ? -11.676 8.243 9.566 1.00 85.75 84 GLU A O 1
ATOM 673 N N . GLN A 1 85 ? -10.081 9.502 8.635 1.00 77.00 85 GLN A N 1
ATOM 674 C CA . GLN A 1 85 ? -9.163 9.457 9.784 1.00 77.00 85 GLN A CA 1
ATOM 675 C C . GLN A 1 85 ? -9.855 9.733 11.133 1.00 77.00 85 GLN A C 1
ATOM 677 O O . GLN A 1 85 ? -9.496 9.137 12.149 1.00 77.00 85 GLN A O 1
ATOM 682 N N . LYS A 1 86 ? -10.862 10.618 11.149 1.00 80.12 86 LYS A N 1
ATOM 683 C CA . LYS A 1 86 ? -11.612 11.014 12.355 1.00 80.12 86 LYS A CA 1
ATOM 684 C C . LYS A 1 86 ? -12.852 10.157 12.641 1.00 80.12 86 LYS A C 1
ATOM 686 O O . LYS A 1 86 ? -13.404 10.259 13.731 1.00 80.12 86 LYS A O 1
ATOM 691 N N . ASN A 1 87 ? -13.255 9.288 11.715 1.00 85.69 87 ASN A N 1
ATOM 692 C CA . ASN A 1 87 ? -14.527 8.560 11.754 1.00 85.69 87 ASN A CA 1
ATOM 693 C C . ASN A 1 87 ? -14.352 7.054 12.001 1.00 85.69 87 ASN A C 1
ATOM 695 O O . ASN A 1 87 ? -15.204 6.258 11.621 1.00 85.69 87 ASN A O 1
ATOM 699 N N . ASN A 1 88 ? -13.252 6.646 12.649 1.00 83.62 88 ASN A N 1
ATOM 700 C CA . ASN A 1 88 ? -12.901 5.237 12.868 1.00 83.62 88 ASN A CA 1
ATOM 701 C C . ASN A 1 88 ? -12.916 4.433 11.546 1.00 83.62 88 ASN A C 1
ATOM 703 O O . ASN A 1 88 ? -13.802 3.600 11.333 1.00 83.62 88 ASN A O 1
ATOM 707 N N . PRO A 1 89 ? -11.918 4.655 10.675 1.00 89.94 89 PRO A N 1
ATOM 708 C CA . PRO A 1 89 ? -11.883 4.035 9.359 1.00 89.94 89 PRO A CA 1
ATOM 709 C C . PRO A 1 89 ? -11.806 2.505 9.456 1.00 89.94 89 PRO A C 1
ATOM 711 O O . PRO A 1 89 ? -11.355 1.933 10.463 1.00 89.94 89 PRO A O 1
ATOM 714 N N . LEU A 1 90 ? -12.247 1.851 8.384 1.00 90.44 90 LEU A N 1
ATOM 715 C CA . LEU A 1 90 ? -12.128 0.413 8.177 1.00 90.44 90 LEU A CA 1
ATOM 716 C C . LEU A 1 90 ? -10.664 -0.001 8.055 1.00 90.44 90 LEU A C 1
ATOM 718 O O . LEU A 1 90 ? -9.813 0.775 7.609 1.00 90.44 90 LEU A O 1
ATOM 722 N N . SER A 1 91 ? -10.371 -1.242 8.445 1.00 90.69 91 SER A N 1
ATOM 723 C CA . SER A 1 91 ? -9.082 -1.844 8.121 1.00 90.69 91 SER A CA 1
ATOM 724 C C . SER A 1 91 ? -8.920 -2.003 6.602 1.00 90.69 91 SER A C 1
ATOM 726 O O . SER A 1 91 ? -9.921 -2.064 5.881 1.00 90.69 91 SER A O 1
ATOM 728 N N . PRO A 1 92 ? -7.677 -2.121 6.094 1.00 91.38 92 PRO A N 1
ATOM 729 C CA . PRO A 1 92 ? -7.444 -2.406 4.679 1.00 91.38 92 PRO A CA 1
ATOM 730 C C . PRO A 1 92 ? -8.215 -3.646 4.206 1.00 91.38 92 PRO A C 1
ATOM 732 O O . PRO A 1 92 ? -8.811 -3.626 3.136 1.00 91.38 92 PRO A O 1
ATOM 735 N N . TYR A 1 93 ? -8.255 -4.700 5.031 1.00 89.19 93 TYR A N 1
ATOM 736 C CA . TYR A 1 93 ? -8.944 -5.953 4.720 1.00 89.19 93 TYR A CA 1
ATOM 737 C C . TYR A 1 93 ? -10.468 -5.808 4.707 1.00 89.19 93 TYR A C 1
ATOM 739 O O . TYR A 1 93 ? -11.133 -6.324 3.813 1.00 89.19 93 TYR A O 1
ATOM 747 N N . GLU A 1 94 ? -11.029 -5.091 5.683 1.00 89.06 94 GLU A N 1
ATOM 748 C CA . GLU A 1 94 ? -12.470 -4.824 5.749 1.00 89.06 94 GLU A CA 1
ATOM 749 C C . GLU A 1 94 ? -12.932 -4.000 4.543 1.00 89.06 94 GLU A C 1
ATOM 751 O O . GLU A 1 94 ? -13.934 -4.338 3.915 1.00 89.06 94 GLU A O 1
ATOM 756 N N . LEU A 1 95 ? -12.176 -2.957 4.182 1.00 90.94 95 LEU A N 1
ATOM 757 C CA . LEU A 1 95 ? -12.478 -2.139 3.010 1.00 90.94 95 LEU A CA 1
ATOM 758 C C . LEU A 1 95 ? -12.359 -2.950 1.714 1.00 90.94 95 LEU A C 1
ATOM 760 O O . LEU A 1 95 ? -13.245 -2.879 0.869 1.00 90.94 95 LEU A O 1
ATOM 764 N N . TRP A 1 96 ? -11.297 -3.744 1.573 1.00 89.69 96 TRP A N 1
ATOM 765 C CA . TRP A 1 96 ? -11.085 -4.624 0.424 1.00 89.69 96 TRP A CA 1
ATOM 766 C C . TRP A 1 96 ? -12.273 -5.569 0.193 1.00 89.69 96 TRP A C 1
ATOM 768 O O . TRP A 1 96 ? -12.836 -5.611 -0.901 1.00 89.69 96 TRP A O 1
ATOM 778 N N . GLN A 1 97 ? -12.707 -6.269 1.247 1.00 86.06 97 GLN A N 1
ATOM 779 C CA . GLN A 1 97 ? -13.858 -7.174 1.195 1.00 86.06 97 GLN A CA 1
ATOM 780 C C . GLN A 1 97 ? -15.170 -6.432 0.910 1.00 86.06 97 GLN A C 1
ATOM 782 O O . GLN A 1 97 ? -15.978 -6.894 0.107 1.00 86.06 97 GLN A O 1
ATOM 787 N N . GLY A 1 98 ? -15.380 -5.259 1.518 1.00 86.00 98 GLY A N 1
ATOM 788 C CA . GLY A 1 98 ? -16.575 -4.436 1.292 1.00 86.00 98 GLY A CA 1
ATOM 789 C C . GLY A 1 98 ? -16.714 -3.910 -0.143 1.00 86.00 98 GLY A C 1
ATOM 790 O O . GLY A 1 98 ? -17.818 -3.581 -0.574 1.00 86.00 98 GLY A O 1
ATOM 791 N N . LEU A 1 99 ? -15.614 -3.865 -0.901 1.00 86.50 99 LEU A N 1
ATOM 792 C CA . LEU A 1 99 ? -15.597 -3.529 -2.328 1.00 86.50 99 LEU A CA 1
ATOM 793 C C . LEU A 1 99 ? -15.758 -4.753 -3.242 1.00 86.50 99 LEU A C 1
ATOM 795 O O . LEU A 1 99 ? -15.789 -4.602 -4.461 1.00 86.50 99 LEU A O 1
ATOM 799 N N . GLY A 1 100 ? -15.864 -5.957 -2.674 1.00 85.56 100 GLY A N 1
ATOM 800 C CA . GLY A 1 100 ? -15.976 -7.202 -3.432 1.00 85.56 100 GLY A CA 1
ATOM 801 C C . GLY A 1 100 ? -14.679 -7.625 -4.126 1.00 85.56 100 GLY A C 1
ATOM 802 O O . GLY A 1 100 ? -14.726 -8.432 -5.053 1.00 85.56 100 GLY A O 1
ATOM 803 N N . LEU A 1 101 ? -13.527 -7.091 -3.707 1.00 85.06 101 LEU A N 1
ATOM 804 C CA . LEU A 1 101 ? -12.234 -7.521 -4.229 1.00 85.06 101 LEU A CA 1
ATOM 805 C C . LEU A 1 101 ? -11.902 -8.914 -3.677 1.00 85.06 101 LEU A C 1
ATOM 807 O O . LEU A 1 101 ? -12.027 -9.175 -2.479 1.00 85.06 101 LEU A O 1
ATOM 811 N N . CYS A 1 102 ? -11.473 -9.827 -4.549 1.00 76.62 102 CYS A N 1
ATOM 812 C CA . CYS A 1 102 ? -11.173 -11.204 -4.171 1.00 76.62 102 CYS A CA 1
ATOM 813 C C . CYS A 1 102 ? -9.668 -11.448 -4.179 1.00 76.62 102 CYS A C 1
ATOM 815 O O . CYS A 1 102 ? -9.000 -11.246 -5.189 1.00 76.62 102 CYS A O 1
ATOM 817 N N . ASP A 1 103 ? -9.148 -11.936 -3.058 1.00 72.00 103 ASP A N 1
ATOM 818 C CA . ASP A 1 103 ? -7.746 -12.313 -2.923 1.00 72.00 103 ASP A CA 1
ATOM 819 C C . ASP A 1 103 ? -7.530 -13.791 -3.295 1.00 72.00 103 ASP A C 1
ATOM 821 O O . ASP A 1 103 ? -7.161 -14.627 -2.473 1.00 72.00 103 ASP A O 1
ATOM 825 N N . SER A 1 104 ? -7.862 -14.147 -4.539 1.00 68.19 104 SER A N 1
ATOM 826 C CA . SER A 1 104 ? -7.728 -15.517 -5.063 1.00 68.19 104 SER A CA 1
ATOM 827 C C . SER A 1 104 ? -6.448 -15.727 -5.879 1.00 68.19 104 SER A C 1
ATOM 829 O O . SER A 1 104 ? -6.329 -16.712 -6.612 1.00 68.19 104 SER A O 1
ATOM 831 N N . GLY A 1 105 ? -5.512 -14.778 -5.804 1.00 67.62 105 GLY A N 1
ATOM 832 C CA . GLY A 1 105 ? -4.257 -14.810 -6.541 1.00 67.62 105 GLY A CA 1
ATOM 833 C C . GLY A 1 105 ? -3.315 -15.910 -6.053 1.00 67.62 105 GLY A C 1
ATOM 834 O O . GLY A 1 105 ? -3.360 -16.353 -4.905 1.00 67.62 105 GLY A O 1
ATOM 835 N N . LYS A 1 106 ? -2.421 -16.352 -6.937 1.00 69.81 106 LYS A N 1
ATOM 836 C CA . LYS A 1 106 ? -1.190 -17.030 -6.517 1.00 69.81 106 LYS A CA 1
ATOM 837 C C . LYS A 1 106 ? -0.121 -15.961 -6.336 1.00 69.81 106 LYS A C 1
ATOM 839 O O . LYS A 1 106 ? -0.082 -15.032 -7.134 1.00 69.81 106 LYS A O 1
ATOM 844 N N . ILE A 1 107 ? 0.761 -16.154 -5.355 1.00 67.75 107 ILE A N 1
ATOM 845 C CA . ILE A 1 107 ? 1.952 -15.312 -5.195 1.00 67.75 107 ILE A CA 1
ATOM 846 C C . ILE A 1 107 ? 2.732 -15.358 -6.507 1.00 67.75 107 ILE A C 1
ATOM 848 O O . ILE A 1 107 ? 3.228 -16.419 -6.903 1.00 67.75 107 ILE A O 1
ATOM 852 N N . ASP A 1 108 ? 2.836 -14.215 -7.172 1.00 72.38 108 ASP A N 1
ATOM 853 C CA . ASP A 1 108 ? 3.689 -14.064 -8.336 1.00 72.38 108 ASP A CA 1
ATOM 854 C C . ASP A 1 108 ? 4.984 -13.388 -7.902 1.00 72.38 108 ASP A C 1
ATOM 856 O O . ASP A 1 108 ? 5.095 -12.165 -7.819 1.00 72.38 108 ASP A O 1
ATOM 860 N N . TYR A 1 109 ? 6.005 -14.209 -7.651 1.00 68.88 109 TYR A N 1
ATOM 861 C CA . TYR A 1 109 ? 7.325 -13.716 -7.273 1.00 68.88 109 TYR A CA 1
ATOM 862 C C . TYR A 1 109 ? 7.962 -12.812 -8.337 1.00 68.88 109 TYR A C 1
ATOM 864 O O . TYR A 1 109 ? 8.900 -12.083 -8.017 1.00 68.88 109 TYR A O 1
ATOM 872 N N . LYS A 1 110 ? 7.468 -12.847 -9.582 1.00 75.38 110 LYS A N 1
ATOM 873 C CA . LYS A 1 110 ? 7.928 -11.999 -10.682 1.00 75.38 110 LYS A CA 1
ATOM 874 C C . LYS A 1 110 ? 7.060 -10.758 -10.881 1.00 75.38 110 LYS A C 1
ATOM 876 O O . LYS A 1 110 ? 7.397 -9.955 -11.751 1.00 75.38 110 LYS A O 1
ATOM 881 N N . SER A 1 111 ? 6.011 -10.559 -10.082 1.00 83.12 111 SER A N 1
ATOM 882 C CA . SER A 1 111 ? 5.162 -9.377 -10.188 1.00 83.12 111 SER A CA 1
ATOM 883 C C . SER A 1 111 ? 5.967 -8.097 -9.961 1.00 83.12 111 SER A C 1
ATOM 885 O O . SER A 1 111 ? 6.884 -8.049 -9.132 1.00 83.12 111 SER A O 1
ATOM 887 N N . ASN A 1 112 ? 5.622 -7.038 -10.697 1.00 86.50 112 ASN A N 1
ATOM 888 C CA . ASN A 1 112 ? 6.262 -5.736 -10.518 1.00 86.50 112 ASN A CA 1
ATOM 889 C C . ASN A 1 112 ? 6.075 -5.230 -9.092 1.00 86.50 112 ASN A C 1
ATOM 891 O O . ASN A 1 112 ? 7.037 -4.752 -8.503 1.00 86.50 112 ASN A O 1
ATOM 895 N N . ALA A 1 113 ? 4.884 -5.401 -8.509 1.00 87.19 113 ALA A N 1
ATOM 896 C CA . ALA A 1 113 ? 4.639 -5.023 -7.125 1.00 87.19 113 ALA A CA 1
ATOM 897 C C . ALA A 1 113 ? 5.592 -5.729 -6.156 1.00 87.19 113 ALA A C 1
ATOM 899 O O . ALA A 1 113 ? 6.217 -5.059 -5.340 1.00 87.19 113 ALA A O 1
ATOM 900 N N . ASN A 1 114 ? 5.787 -7.046 -6.267 1.00 87.75 114 ASN A N 1
ATOM 901 C CA . ASN A 1 114 ? 6.717 -7.748 -5.383 1.00 87.75 114 ASN A CA 1
ATOM 902 C C . ASN A 1 114 ? 8.168 -7.273 -5.584 1.00 87.75 114 ASN A C 1
ATOM 904 O O . ASN A 1 114 ? 8.897 -7.055 -4.616 1.00 87.75 114 ASN A O 1
ATOM 908 N N . GLN A 1 115 ? 8.596 -7.042 -6.829 1.00 88.94 115 GLN A N 1
ATOM 909 C CA . GLN A 1 115 ? 9.922 -6.473 -7.104 1.00 88.94 115 GLN A CA 1
ATOM 910 C C . GLN A 1 115 ? 10.085 -5.073 -6.488 1.00 88.94 115 GLN A C 1
ATOM 912 O O . GLN A 1 115 ? 11.093 -4.806 -5.830 1.00 88.94 115 GLN A O 1
ATOM 917 N N . MET A 1 116 ? 9.075 -4.212 -6.635 1.00 91.00 116 MET A N 1
ATOM 918 C CA . MET A 1 116 ? 9.054 -2.866 -6.064 1.00 91.00 116 MET A CA 1
ATOM 919 C C . MET A 1 116 ? 9.083 -2.896 -4.534 1.00 91.00 116 MET A C 1
ATOM 921 O O . MET A 1 116 ? 9.852 -2.156 -3.926 1.00 91.00 116 MET A O 1
ATOM 925 N N . LEU A 1 117 ? 8.297 -3.771 -3.901 1.00 91.44 117 LEU A N 1
ATOM 926 C CA . LEU A 1 117 ? 8.234 -3.920 -2.445 1.00 91.44 117 LEU A CA 1
ATOM 927 C C . LEU A 1 117 ? 9.560 -4.425 -1.863 1.00 91.44 117 LEU A C 1
ATOM 929 O O . LEU A 1 117 ? 10.051 -3.860 -0.885 1.00 91.44 117 LEU A O 1
ATOM 933 N N . ASN A 1 118 ? 10.171 -5.438 -2.485 1.00 89.88 118 ASN A N 1
ATOM 934 C CA . ASN A 1 118 ? 11.463 -5.976 -2.051 1.00 89.88 118 ASN A CA 1
ATOM 935 C C . ASN A 1 118 ? 12.580 -4.935 -2.149 1.00 89.88 118 ASN A C 1
ATOM 937 O O . ASN A 1 118 ? 13.423 -4.841 -1.256 1.00 89.88 118 ASN A O 1
ATOM 941 N N . PHE A 1 119 ? 12.582 -4.138 -3.220 1.00 87.94 119 PHE A N 1
ATOM 942 C CA . PHE A 1 119 ? 13.537 -3.046 -3.362 1.00 87.94 119 PHE A CA 1
ATOM 943 C C . PHE A 1 119 ? 13.297 -1.953 -2.315 1.00 87.94 119 PHE A C 1
ATOM 945 O O . PHE A 1 119 ? 14.226 -1.513 -1.638 1.00 87.94 119 PHE A O 1
ATOM 952 N N . HIS A 1 120 ? 12.037 -1.543 -2.154 1.00 90.94 120 HIS A N 1
ATOM 953 C CA . HIS A 1 120 ? 11.644 -0.438 -1.286 1.00 90.94 120 HIS A CA 1
ATOM 954 C C . HIS A 1 120 ? 11.893 -0.709 0.198 1.00 90.94 120 HIS A C 1
ATOM 956 O O . HIS A 1 120 ? 12.263 0.210 0.929 1.00 90.94 120 HIS A O 1
ATOM 962 N N . GLY A 1 121 ? 11.730 -1.959 0.643 1.00 88.56 121 GLY A N 1
ATOM 963 C CA . GLY A 1 121 ? 11.794 -2.338 2.057 1.00 88.56 121 GLY A CA 1
ATOM 964 C C . GLY A 1 121 ? 13.085 -1.942 2.778 1.00 88.56 121 GLY A C 1
ATOM 965 O O . GLY A 1 121 ? 13.043 -1.669 3.975 1.00 88.56 121 GLY A O 1
ATOM 966 N N . ASN A 1 122 ? 14.199 -1.826 2.050 1.00 87.25 122 ASN A N 1
ATOM 967 C CA . ASN A 1 122 ? 15.508 -1.460 2.602 1.00 87.25 122 ASN A CA 1
ATOM 968 C C . ASN A 1 122 ? 15.921 -0.009 2.296 1.00 87.25 122 ASN A C 1
ATOM 970 O O . ASN A 1 122 ? 17.080 0.366 2.477 1.00 87.25 122 ASN A O 1
ATOM 974 N N . THR A 1 123 ? 15.013 0.814 1.767 1.00 88.06 123 THR A N 1
ATOM 975 C CA . THR A 1 123 ? 15.335 2.203 1.422 1.00 88.06 123 THR A CA 1
ATOM 976 C C . THR A 1 123 ? 15.334 3.100 2.665 1.00 88.06 123 THR A C 1
ATOM 978 O O . THR A 1 123 ? 14.486 2.932 3.547 1.00 88.06 123 THR A O 1
ATOM 981 N N . PRO A 1 124 ? 16.206 4.129 2.728 1.00 89.25 124 PRO A N 1
ATOM 982 C CA . PRO A 1 124 ? 16.154 5.140 3.787 1.00 89.25 124 PRO A CA 1
ATOM 983 C C . PRO A 1 124 ? 14.783 5.819 3.895 1.00 89.25 124 PRO A C 1
ATOM 985 O O . PRO A 1 124 ? 14.330 6.119 4.997 1.00 89.25 124 PRO A O 1
ATOM 988 N N . PHE A 1 125 ? 14.100 5.998 2.756 1.00 88.69 125 PHE A N 1
ATOM 989 C CA . PHE A 1 125 ? 12.727 6.491 2.703 1.00 88.69 125 PHE A CA 1
ATOM 990 C C . PHE A 1 125 ? 11.774 5.603 3.503 1.00 88.69 125 PHE A C 1
ATOM 992 O O . PHE A 1 125 ? 11.063 6.103 4.372 1.00 88.69 125 PHE A O 1
ATOM 999 N N . ASN A 1 126 ? 11.761 4.291 3.233 1.00 92.44 126 ASN A N 1
ATOM 1000 C CA . ASN A 1 126 ? 10.886 3.357 3.936 1.00 92.44 126 ASN A CA 1
ATOM 1001 C C . ASN A 1 126 ? 11.143 3.389 5.445 1.00 92.44 126 ASN A C 1
ATOM 1003 O O . ASN A 1 126 ? 10.198 3.519 6.216 1.00 92.44 126 ASN A O 1
ATOM 1007 N N . HIS A 1 127 ? 12.408 3.342 5.867 1.00 92.06 127 HIS A N 1
ATOM 1008 C CA . HIS A 1 127 ? 12.755 3.380 7.289 1.00 92.06 127 HIS A CA 1
ATOM 1009 C C . HIS A 1 127 ? 12.298 4.676 7.969 1.00 92.06 127 HIS A C 1
ATOM 1011 O O . HIS A 1 127 ? 11.654 4.625 9.016 1.00 92.06 127 HIS A O 1
ATOM 1017 N N . ALA A 1 128 ? 12.571 5.834 7.360 1.00 90.69 128 ALA A N 1
ATOM 1018 C CA . ALA A 1 128 ? 12.154 7.125 7.899 1.00 90.69 128 ALA A CA 1
ATOM 1019 C C . ALA A 1 128 ? 10.624 7.257 7.951 1.00 90.69 128 ALA A C 1
ATOM 1021 O O . ALA A 1 128 ? 10.067 7.728 8.944 1.00 90.69 128 ALA A O 1
ATOM 1022 N N . PHE A 1 129 ? 9.930 6.810 6.902 1.00 91.19 129 PHE A N 1
ATOM 1023 C CA . PHE A 1 129 ? 8.476 6.878 6.845 1.00 91.19 129 PHE A CA 1
ATOM 1024 C C . PHE A 1 129 ? 7.813 5.918 7.833 1.00 91.19 129 PHE A C 1
ATOM 1026 O O . PHE A 1 129 ? 6.858 6.304 8.501 1.00 91.19 129 PHE A O 1
ATOM 1033 N N . GLN A 1 130 ? 8.323 4.693 7.984 1.00 92.12 130 GLN A N 1
ATOM 1034 C CA . GLN A 1 130 ? 7.823 3.761 8.995 1.00 92.12 130 GLN A CA 1
ATOM 1035 C C . GLN A 1 130 ? 8.008 4.320 10.405 1.00 92.12 130 GLN A C 1
ATOM 1037 O O . GLN A 1 130 ? 7.043 4.327 11.164 1.00 92.12 130 GLN A O 1
ATOM 1042 N N . ALA A 1 131 ? 9.181 4.875 10.727 1.00 90.94 131 ALA A N 1
ATOM 1043 C CA . ALA A 1 131 ? 9.407 5.535 12.013 1.00 90.94 131 ALA A CA 1
ATOM 1044 C C . ALA A 1 131 ? 8.410 6.686 12.242 1.00 90.94 131 ALA A C 1
ATOM 1046 O O . ALA A 1 131 ? 7.788 6.774 13.301 1.00 90.94 131 ALA A O 1
ATOM 1047 N N . HIS A 1 132 ? 8.172 7.515 11.218 1.00 89.94 132 HIS A N 1
ATOM 1048 C CA . HIS A 1 132 ? 7.159 8.567 11.283 1.00 89.94 132 HIS A CA 1
ATOM 1049 C C . HIS A 1 132 ? 5.758 8.004 11.561 1.00 89.94 132 HIS A C 1
ATOM 1051 O O . HIS A 1 132 ? 5.049 8.535 12.419 1.00 89.94 132 HIS A O 1
ATOM 1057 N N . LEU A 1 133 ? 5.361 6.928 10.872 1.00 90.25 133 LEU A N 1
ATOM 1058 C CA . LEU A 1 133 ? 4.070 6.281 11.094 1.00 90.25 133 LEU A CA 1
ATOM 1059 C C . LEU A 1 133 ? 3.964 5.697 12.510 1.00 90.25 133 LEU A C 1
ATOM 1061 O O . LEU A 1 133 ? 2.901 5.773 13.121 1.00 90.25 133 LEU A O 1
ATOM 1065 N N . GLU A 1 134 ? 5.029 5.103 13.042 1.00 89.88 134 GLU A N 1
ATOM 1066 C CA . GLU A 1 134 ? 5.038 4.513 14.385 1.00 89.88 134 GLU A CA 1
ATOM 1067 C C . GLU A 1 134 ? 4.937 5.573 15.482 1.00 89.88 134 GLU A C 1
ATOM 1069 O O . GLU A 1 134 ? 4.261 5.370 16.492 1.00 89.88 134 GLU A O 1
ATOM 1074 N N . GLU A 1 135 ? 5.572 6.722 15.281 1.00 91.31 135 GLU A N 1
ATOM 1075 C CA . GLU A 1 135 ? 5.552 7.817 16.242 1.00 91.31 135 GLU A CA 1
ATOM 1076 C C . GLU A 1 135 ? 4.238 8.608 16.169 1.00 91.31 135 GLU A C 1
ATOM 1078 O O . GLU A 1 135 ? 3.571 8.808 17.189 1.00 91.31 135 GLU A O 1
ATOM 1083 N N . ASN A 1 136 ? 3.823 8.990 14.958 1.00 88.38 136 ASN A N 1
ATOM 1084 C CA . ASN A 1 136 ? 2.774 9.986 14.727 1.00 88.38 136 ASN A CA 1
ATOM 1085 C C . ASN A 1 136 ? 1.452 9.379 14.239 1.00 88.38 136 ASN A C 1
ATOM 1087 O O . ASN A 1 136 ? 0.394 9.993 14.369 1.00 88.38 136 ASN A O 1
ATOM 1091 N N . CYS A 1 137 ? 1.477 8.171 13.674 1.00 88.38 137 CYS A N 1
ATOM 1092 C CA . CYS A 1 137 ? 0.321 7.544 13.029 1.00 88.38 137 CYS A CA 1
ATOM 1093 C C . CYS A 1 137 ? 0.053 6.121 13.540 1.00 88.38 137 CYS A C 1
ATOM 1095 O O . CYS A 1 137 ? -0.385 5.260 12.779 1.00 88.38 137 CYS A O 1
ATOM 1097 N N . LYS A 1 138 ? 0.233 5.871 14.847 1.00 88.75 138 LYS A N 1
ATOM 1098 C CA . LYS A 1 138 ? -0.030 4.567 15.504 1.00 88.75 138 LYS A CA 1
ATOM 1099 C C . LYS A 1 138 ? -1.379 3.949 15.128 1.00 88.75 138 LYS A C 1
ATOM 1101 O O . LYS A 1 138 ? -1.525 2.727 15.081 1.00 88.75 138 LYS A O 1
ATOM 1106 N N . PHE A 1 139 ? -2.370 4.793 14.835 1.00 87.75 139 PHE A N 1
ATOM 1107 C CA . PHE A 1 139 ? -3.682 4.360 14.369 1.00 87.75 139 PHE A CA 1
ATOM 1108 C C . PHE A 1 139 ? -3.611 3.509 13.087 1.00 87.75 139 PHE A C 1
ATOM 1110 O O . PHE A 1 139 ? -4.362 2.547 12.987 1.00 87.75 139 PHE A O 1
ATOM 1117 N N . VAL A 1 140 ? -2.686 3.783 12.159 1.00 88.06 140 VAL A N 1
ATOM 1118 C CA . VAL A 1 140 ? -2.487 3.011 10.918 1.00 88.06 140 VAL A CA 1
ATOM 1119 C C 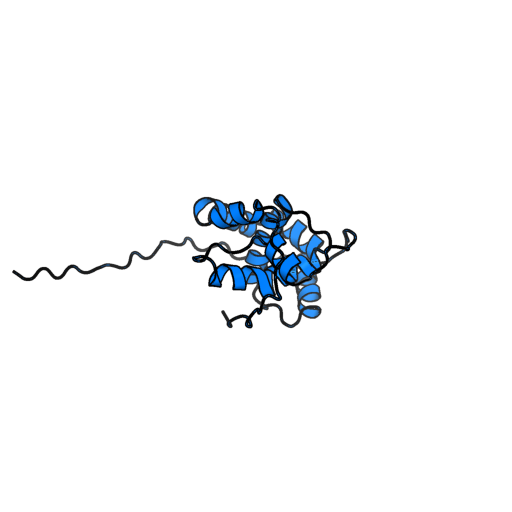. VAL A 1 140 ? -2.110 1.568 11.231 1.00 88.06 140 VAL A C 1
ATOM 1121 O O . VAL A 1 140 ? -2.721 0.637 10.708 1.00 88.06 140 VAL A O 1
ATOM 1124 N N . PHE A 1 141 ? -1.169 1.360 12.151 1.00 89.44 141 PHE A N 1
ATOM 1125 C CA . PHE A 1 141 ? -0.789 0.018 12.594 1.00 89.44 141 PHE A CA 1
ATOM 1126 C C . PHE A 1 141 ? -1.940 -0.698 13.300 1.00 89.44 141 PHE A C 1
ATOM 1128 O O . PHE A 1 141 ? -2.160 -1.889 13.078 1.00 89.44 141 PHE A O 1
ATOM 1135 N N . ASN A 1 142 ? -2.714 0.026 14.112 1.00 88.75 142 ASN A N 1
ATOM 1136 C CA . ASN A 1 142 ? -3.900 -0.530 14.759 1.00 88.75 142 ASN A CA 1
ATOM 1137 C C . ASN A 1 142 ? -4.967 -0.941 13.739 1.00 88.75 142 ASN A C 1
ATOM 1139 O O . ASN A 1 142 ? -5.586 -1.988 13.910 1.00 88.75 142 ASN A O 1
ATOM 1143 N N . LEU A 1 143 ? -5.159 -0.166 12.665 1.00 89.19 143 LEU A N 1
ATOM 1144 C CA . LEU A 1 143 ? -6.056 -0.529 11.567 1.00 89.19 143 LEU A CA 1
ATOM 1145 C C . LEU A 1 143 ? -5.613 -1.824 10.902 1.00 89.19 143 LEU A C 1
ATOM 1147 O O . LEU A 1 143 ? -6.427 -2.723 10.746 1.00 89.19 143 LEU A O 1
ATOM 1151 N N . CYS A 1 144 ? -4.322 -1.966 10.609 1.00 87.50 144 CYS A N 1
ATOM 1152 C CA . CYS A 1 144 ? -3.784 -3.172 9.980 1.00 87.50 144 CYS A CA 1
ATOM 1153 C C . CYS A 1 144 ? -3.920 -4.428 10.863 1.00 87.50 144 CYS A C 1
ATOM 1155 O O . CYS A 1 144 ? -3.859 -5.539 10.354 1.00 87.50 144 CYS A O 1
ATOM 1157 N N . ARG A 1 145 ? -4.118 -4.279 12.180 1.00 83.88 145 ARG A N 1
ATOM 1158 C CA . ARG A 1 145 ? -4.364 -5.398 13.109 1.00 83.88 145 ARG A CA 1
ATOM 1159 C C . ARG A 1 145 ? -5.840 -5.756 13.271 1.00 83.88 145 ARG A C 1
ATOM 1161 O O . ARG A 1 145 ? -6.133 -6.820 13.815 1.00 83.88 145 ARG A O 1
ATOM 1168 N N . LYS A 1 146 ? -6.767 -4.882 12.868 1.00 74.25 146 LYS A N 1
ATOM 1169 C CA . LYS A 1 146 ? -8.204 -5.167 12.926 1.00 74.25 146 LYS A CA 1
ATOM 1170 C C . LYS A 1 146 ? -8.504 -6.258 11.892 1.00 74.25 146 LYS A C 1
ATOM 1172 O O . LYS A 1 146 ? -8.539 -5.993 10.692 1.00 74.25 146 LYS A O 1
ATOM 1177 N N . GLY A 1 147 ? -8.685 -7.487 12.376 1.00 63.34 147 GLY A N 1
ATOM 1178 C CA . GLY A 1 147 ? -9.229 -8.580 11.574 1.00 63.34 147 GLY A CA 1
ATOM 1179 C C . GLY A 1 147 ? -10.657 -8.270 11.109 1.00 63.34 147 GLY A C 1
ATOM 1180 O O . GLY A 1 147 ? -11.234 -7.274 11.553 1.00 63.34 147 GLY A O 1
ATOM 1181 N N . PRO A 1 148 ? -11.237 -9.107 10.235 1.00 61.28 148 PRO A N 1
ATOM 1182 C CA . PRO A 1 148 ? -12.596 -8.909 9.753 1.00 61.28 148 PRO A CA 1
ATOM 1183 C C . PRO A 1 148 ? -13.557 -8.860 10.940 1.00 61.28 148 PRO A C 1
ATOM 1185 O O . PRO A 1 148 ? -13.779 -9.865 11.620 1.00 61.28 148 PRO A O 1
ATOM 1188 N N . ARG A 1 149 ? -14.131 -7.689 11.222 1.00 60.53 149 ARG A N 1
ATOM 1189 C CA . ARG A 1 149 ? -15.308 -7.631 12.086 1.00 60.53 149 ARG A CA 1
ATOM 1190 C C . ARG A 1 149 ? -16.450 -8.259 11.293 1.00 60.53 149 ARG A C 1
ATOM 1192 O O . ARG A 1 149 ? -16.572 -7.995 10.102 1.00 60.53 149 ARG A O 1
ATOM 1199 N N . GLY A 1 150 ? -17.268 -9.095 11.930 1.00 50.62 150 GLY A N 1
ATOM 1200 C CA . GLY A 1 150 ? -18.348 -9.867 11.292 1.00 50.62 150 GLY A CA 1
ATOM 1201 C C . GLY A 1 150 ? -19.522 -9.047 10.731 1.00 50.62 150 GLY A C 1
ATOM 1202 O O . GLY A 1 150 ? -20.670 -9.432 10.921 1.00 50.62 150 GLY A O 1
ATOM 1203 N N . TYR A 1 151 ? -19.264 -7.920 10.070 1.00 51.66 151 TYR A N 1
ATOM 1204 C CA . TYR A 1 151 ? -20.264 -7.054 9.463 1.00 51.66 151 TYR A CA 1
ATOM 1205 C C . TYR A 1 151 ? -20.458 -7.411 7.989 1.00 51.66 151 TYR A C 1
ATOM 1207 O O . TYR A 1 151 ? -19.509 -7.448 7.208 1.00 51.66 151 TYR A O 1
ATOM 1215 N N . GLN A 1 152 ? -21.713 -7.650 7.607 1.00 46.84 152 GLN A N 1
ATOM 1216 C CA . GLN A 1 152 ? -22.125 -7.678 6.207 1.00 46.84 152 GLN A CA 1
ATOM 1217 C C . GLN A 1 152 ? -22.123 -6.236 5.689 1.00 46.84 152 GLN A C 1
ATOM 1219 O O . GLN A 1 152 ? -22.952 -5.428 6.105 1.00 46.84 152 GLN A O 1
ATOM 1224 N N . TYR A 1 153 ? -21.174 -5.891 4.822 1.00 55.97 153 TYR A N 1
ATOM 1225 C CA . TYR A 1 153 ? -21.152 -4.577 4.187 1.00 55.97 153 TYR A CA 1
ATOM 1226 C C . TYR A 1 153 ? -22.112 -4.556 2.995 1.00 55.97 153 TYR A C 1
ATOM 1228 O O . TYR A 1 153 ? -22.042 -5.403 2.106 1.00 55.97 153 TYR A O 1
ATOM 1236 N N . GLY A 1 154 ? -23.002 -3.562 2.978 1.00 53.72 154 GLY A N 1
ATOM 1237 C CA . GLY A 1 154 ? -23.604 -3.084 1.737 1.00 53.72 154 GLY A CA 1
ATOM 1238 C C . GLY A 1 154 ? -22.552 -2.381 0.872 1.00 53.72 154 GLY A C 1
ATOM 1239 O O . GLY A 1 154 ? -21.493 -1.996 1.367 1.00 53.72 154 GLY A O 1
ATOM 1240 N N . LYS A 1 155 ? -22.848 -2.224 -0.422 1.00 51.62 155 LYS A N 1
ATOM 1241 C CA . LYS A 1 155 ? -21.972 -1.600 -1.426 1.00 51.62 155 LYS A CA 1
ATOM 1242 C C . LYS A 1 155 ? -21.399 -0.267 -0.912 1.00 51.62 155 LYS A C 1
ATOM 1244 O O . LYS A 1 155 ? -22.158 0.651 -0.614 1.00 51.62 155 LYS A O 1
ATOM 1249 N N . LEU A 1 156 ? -20.074 -0.176 -0.802 1.00 64.19 156 LEU A N 1
ATOM 1250 C CA . LEU A 1 156 ? -19.378 1.056 -0.424 1.00 64.19 156 LEU A CA 1
ATOM 1251 C C . LEU A 1 156 ? -19.292 1.990 -1.638 1.00 64.19 156 LEU A C 1
ATOM 1253 O O . LEU A 1 156 ? -18.678 1.637 -2.645 1.00 64.19 156 LEU A O 1
ATOM 1257 N N . ASP A 1 157 ? -19.877 3.184 -1.542 1.00 55.31 157 ASP A N 1
ATOM 1258 C CA . ASP A 1 157 ? -19.721 4.224 -2.563 1.00 55.31 157 ASP A CA 1
ATOM 1259 C C . ASP A 1 157 ? -18.434 5.019 -2.302 1.00 55.31 157 ASP A C 1
ATOM 1261 O O . ASP A 1 157 ? -18.357 5.866 -1.408 1.00 55.31 157 ASP A O 1
ATOM 1265 N N . LEU A 1 158 ? -17.397 4.743 -3.092 1.00 58.06 158 LEU A N 1
ATOM 1266 C CA . LEU A 1 158 ? -16.167 5.530 -3.091 1.00 58.06 158 LEU A CA 1
ATOM 1267 C C . LEU A 1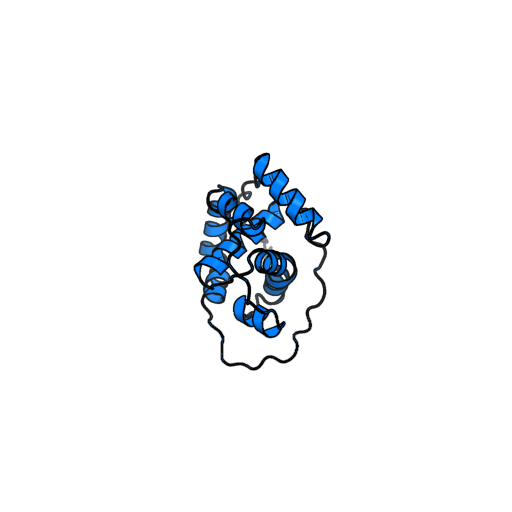 158 ? -16.266 6.660 -4.121 1.00 58.06 158 LEU A C 1
ATOM 1269 O O . LEU A 1 158 ? -16.487 6.430 -5.307 1.00 58.06 158 LEU A O 1
ATOM 1273 N N . VAL A 1 159 ? -16.072 7.895 -3.656 1.00 52.81 159 VAL A N 1
ATOM 1274 C CA . VAL A 1 159 ? -16.028 9.106 -4.498 1.00 52.81 159 VAL A CA 1
ATOM 1275 C C . VAL A 1 159 ? -14.580 9.347 -4.956 1.00 52.81 159 VAL A C 1
ATOM 1277 O O . VAL A 1 159 ? -13.688 9.174 -4.117 1.00 52.81 159 VAL A O 1
ATOM 1280 N N . PRO A 1 160 ? -14.331 9.773 -6.215 1.00 44.09 160 PRO A N 1
ATOM 1281 C CA . PRO A 1 160 ? -12.997 9.825 -6.818 1.00 44.09 160 PRO A CA 1
ATOM 1282 C C . PRO A 1 160 ? -11.952 10.606 -6.014 1.00 44.09 160 PRO A C 1
ATOM 1284 O O . PRO A 1 160 ? -12.270 11.505 -5.231 1.00 44.09 160 PRO A O 1
ATOM 1287 N N . VAL A 1 161 ? -10.690 10.246 -6.249 1.00 47.78 161 VAL A N 1
ATOM 1288 C CA . VAL A 1 161 ? -9.494 10.816 -5.618 1.00 47.78 161 VAL A CA 1
ATOM 1289 C C . VAL A 1 161 ? -9.428 12.332 -5.879 1.00 47.78 161 VAL A C 1
ATOM 1291 O O . VAL A 1 161 ? -9.522 12.737 -7.039 1.00 47.78 161 VAL A O 1
ATOM 1294 N N . PRO A 1 162 ? -9.261 13.189 -4.851 1.00 41.00 162 PRO A N 1
ATOM 1295 C CA . PRO A 1 162 ? -8.936 14.589 -5.082 1.00 41.00 162 PRO A CA 1
ATOM 1296 C C . PRO A 1 162 ? -7.514 14.678 -5.639 1.00 41.00 162 PRO A C 1
ATOM 1298 O O . PRO A 1 162 ? -6.618 14.010 -5.125 1.00 41.00 162 PRO A O 1
ATOM 1301 N N . ASN A 1 163 ? -7.306 15.510 -6.659 1.00 41.50 163 ASN A N 1
ATOM 1302 C CA . ASN A 1 163 ? -5.963 15.870 -7.112 1.00 41.50 163 ASN A CA 1
ATOM 1303 C C . ASN A 1 163 ? -5.214 16.512 -5.929 1.00 41.50 163 ASN A C 1
ATOM 1305 O O . ASN A 1 163 ? -5.548 17.631 -5.537 1.00 41.50 163 ASN A O 1
ATOM 1309 N N . LEU A 1 164 ? -4.282 15.761 -5.335 1.00 44.00 164 LEU A N 1
ATOM 1310 C CA . LEU A 1 164 ? -3.303 16.244 -4.358 1.00 44.00 164 LEU A CA 1
ATOM 1311 C C . LEU A 1 164 ? -2.134 16.904 -5.089 1.00 44.00 164 LEU A C 1
ATOM 1313 O O . LEU A 1 164 ? -1.651 16.293 -6.071 1.00 44.00 164 LEU A O 1
#

Radius of gyration: 18.05 Å; chains: 1; bounding box: 42×64×48 Å

Secondary structure (DSSP, 8-state):
--------------PPPPP----HHHHHHHHHHHHH-TTS---HHHHHHHHHHHHHHHTTS--S-HHHHHHHIIIIIHHHHHHHTTS-PPPHHHHHHHTT--------TT-HHHHHHHHHTTSHHHHHHHHHHHHH-HHHHHHHH----S--PPPP-PPPPP--

pLDDT: mean 78.12, std 17.65, range [32.53, 94.38]